Protein AF-A0A0A5G1R8-F1 (afdb_monomer_lite)

Radius of gyration: 15.98 Å; chains: 1; bounding box: 35×39×41 Å

Organism: NCBI:txid1385512

Foldseek 3Di:
DVVLVVVLVVLLVVLLVVLLVLCLVCQVQDDLVLLLLSLLLCLQLVLLLQLLVQLLVPLDLVVSLVVSLVVSLVRSQSSNVSHDPNSNVSNNVSNSVNNNNNNVVNNPDDNVCSSVVSLVSSLVSNLSSLVSSVVVCVVSVPDDDDCSDSVNSSVVSVVVSVVSVVD

Sequence (167 aa):
MVMLFGFTVFSFSFAHVLLLGYVQKHRGVMTVMQGMMVAMTVGMIGGIFVGTWVALNLDDLFLATFISMGLAIVLGVITGIPIHLFAVMDGVVSGAMGGMMGAMLGVMIMPEHGNVTLQLLLLLLVSSYSLVIYALDQALGIHRKLLHHPVFLVIIYCLYFIIGFII

pLDDT: mean 83.19, std 13.06, range [44.72, 96.06]

Structure (mmCIF, N/CA/C/O backbone):
data_AF-A0A0A5G1R8-F1
#
_entry.id   AF-A0A0A5G1R8-F1
#
loop_
_atom_site.group_PDB
_atom_site.id
_atom_site.type_symbol
_atom_site.label_atom_id
_atom_site.label_alt_id
_atom_site.label_comp_id
_atom_site.label_asym_id
_atom_site.label_entity_id
_atom_site.label_seq_id
_atom_site.pdbx_PDB_ins_code
_atom_site.Cartn_x
_atom_site.Cartn_y
_atom_site.Cartn_z
_atom_site.occupancy
_atom_site.B_iso_or_equiv
_atom_site.auth_seq_id
_atom_site.auth_comp_id
_atom_site.auth_asym_id
_atom_site.auth_atom_id
_atom_site.pdbx_PDB_model_num
ATOM 1 N N . MET A 1 1 ? 4.670 -18.203 -19.075 1.00 53.88 1 MET A N 1
ATOM 2 C CA . MET A 1 1 ? 4.906 -16.791 -18.689 1.00 53.88 1 MET A CA 1
ATOM 3 C C . MET A 1 1 ? 3.596 -16.012 -18.522 1.00 53.88 1 MET A C 1
ATOM 5 O O . MET A 1 1 ? 3.263 -15.711 -17.389 1.00 53.88 1 MET A O 1
ATOM 9 N N . VAL A 1 2 ? 2.785 -15.776 -19.567 1.00 56.12 2 VAL A N 1
ATOM 10 C CA . VAL A 1 2 ? 1.542 -14.958 -19.471 1.00 56.12 2 VAL A CA 1
ATOM 11 C C . VAL A 1 2 ? 0.504 -15.479 -18.454 1.00 56.12 2 VAL A C 1
ATOM 13 O O . VAL A 1 2 ? -0.073 -14.689 -17.714 1.00 56.12 2 VAL A O 1
ATOM 16 N N . MET A 1 3 ? 0.299 -16.800 -18.346 1.00 56.19 3 MET A N 1
ATOM 17 C CA . MET A 1 3 ? -0.648 -17.375 -17.369 1.00 56.19 3 MET A CA 1
ATOM 18 C C . MET A 1 3 ? -0.220 -17.169 -15.903 1.00 56.19 3 MET A C 1
ATOM 20 O O . MET A 1 3 ? -1.062 -16.896 -15.053 1.00 56.19 3 MET A O 1
ATOM 24 N N . LEU A 1 4 ? 1.086 -17.222 -15.619 1.00 65.38 4 LEU A N 1
ATOM 25 C CA . LEU A 1 4 ? 1.651 -16.952 -14.290 1.00 65.38 4 LEU A CA 1
ATOM 26 C C . LEU A 1 4 ? 1.491 -15.475 -13.899 1.00 65.38 4 LEU A C 1
ATOM 28 O O . LEU A 1 4 ? 1.169 -15.177 -12.754 1.00 65.38 4 LEU A O 1
ATOM 32 N N . PHE A 1 5 ? 1.627 -14.562 -14.866 1.00 69.12 5 PHE A N 1
ATOM 33 C CA . PHE A 1 5 ? 1.392 -13.129 -14.668 1.00 69.12 5 PHE A CA 1
ATOM 34 C C . PHE A 1 5 ? -0.071 -12.803 -14.338 1.00 69.12 5 PHE A C 1
ATOM 36 O O . PHE A 1 5 ? -0.339 -12.030 -13.423 1.00 69.12 5 PHE A O 1
ATOM 43 N N . GLY A 1 6 ? -1.035 -13.394 -15.052 1.00 72.62 6 GLY A N 1
ATOM 44 C CA . GLY A 1 6 ? -2.457 -13.161 -14.760 1.00 72.62 6 GLY A CA 1
ATOM 45 C C . GLY A 1 6 ? -2.847 -13.633 -13.355 1.00 72.62 6 GLY A C 1
ATOM 46 O O . GLY A 1 6 ? -3.595 -12.968 -12.640 1.00 72.62 6 GLY A O 1
ATOM 47 N N . PHE A 1 7 ? -2.281 -14.761 -12.936 1.00 75.31 7 PHE A N 1
ATOM 48 C CA . PHE A 1 7 ? -2.524 -15.360 -11.631 1.00 75.31 7 PHE A CA 1
ATOM 49 C C . PHE A 1 7 ? -1.945 -14.548 -10.465 1.00 75.31 7 PHE A C 1
ATOM 51 O O . PHE A 1 7 ? -2.627 -14.356 -9.458 1.00 75.31 7 PHE A O 1
ATOM 58 N N . THR A 1 8 ? -0.721 -14.025 -10.594 1.00 78.94 8 THR A N 1
ATOM 59 C CA . THR A 1 8 ? -0.107 -13.189 -9.546 1.00 78.94 8 THR A CA 1
ATOM 60 C C . THR A 1 8 ? -0.888 -11.894 -9.334 1.00 78.94 8 THR A C 1
ATOM 62 O O . THR A 1 8 ? -1.139 -11.512 -8.190 1.00 78.94 8 THR A O 1
ATOM 65 N N . VAL A 1 9 ? -1.352 -11.260 -10.414 1.00 81.56 9 VAL A N 1
ATOM 66 C CA . VAL A 1 9 ? -2.188 -10.051 -10.335 1.00 81.56 9 VAL A CA 1
ATOM 67 C C . VAL A 1 9 ? -3.540 -10.358 -9.689 1.00 81.56 9 VAL A C 1
ATOM 69 O O . VAL A 1 9 ? -3.955 -9.639 -8.781 1.00 81.56 9 VAL A O 1
ATOM 72 N N . PHE A 1 10 ? -4.200 -11.451 -10.086 1.00 83.94 10 PHE A N 1
ATOM 73 C CA . PHE A 1 10 ? -5.473 -11.862 -9.485 1.00 83.94 10 PHE A CA 1
ATOM 74 C C . PHE A 1 10 ? -5.346 -12.091 -7.972 1.00 83.94 10 PHE A C 1
ATOM 76 O O . PHE A 1 10 ? -6.144 -11.565 -7.192 1.00 83.94 10 PHE A O 1
ATOM 83 N N . SER A 1 11 ? -4.311 -12.817 -7.547 1.00 83.50 11 SER A N 1
ATOM 84 C CA . SER A 1 11 ? -4.050 -13.105 -6.135 1.00 83.50 11 SER A CA 1
ATOM 85 C C . SER A 1 11 ? -3.724 -11.856 -5.319 1.00 83.50 11 SER A C 1
ATOM 87 O O . SER A 1 11 ? -4.233 -11.700 -4.206 1.00 83.50 11 SER A O 1
ATOM 89 N N . PHE A 1 12 ? -2.941 -10.933 -5.882 1.00 88.19 12 PHE A N 1
ATOM 90 C CA . PHE A 1 12 ? -2.665 -9.636 -5.268 1.00 88.19 12 PHE A CA 1
ATOM 91 C C . PHE A 1 12 ? -3.948 -8.819 -5.064 1.00 88.19 12 PHE A C 1
ATOM 93 O O . PHE A 1 12 ? -4.211 -8.345 -3.954 1.00 88.19 12 PHE A O 1
ATOM 100 N N . SER A 1 13 ? -4.771 -8.687 -6.110 1.00 88.12 13 SER A N 1
ATOM 101 C CA . SER A 1 13 ? -6.035 -7.948 -6.042 1.00 88.12 13 SER A CA 1
ATOM 102 C C . SER A 1 13 ? -7.000 -8.575 -5.038 1.00 88.12 13 SER A C 1
ATOM 104 O O . SER A 1 13 ? -7.608 -7.856 -4.247 1.00 88.12 13 SER A O 1
ATOM 106 N N . PHE A 1 14 ? -7.104 -9.905 -5.011 1.00 87.62 14 PHE A N 1
ATOM 107 C CA . PHE A 1 14 ? -7.946 -10.615 -4.050 1.00 87.62 14 PHE A CA 1
ATOM 108 C C . PHE A 1 14 ? -7.501 -10.364 -2.601 1.00 87.62 14 PHE A C 1
ATOM 110 O O . PHE A 1 14 ? -8.330 -10.009 -1.762 1.00 87.62 14 PHE A O 1
ATOM 117 N N . ALA A 1 15 ? -6.199 -10.464 -2.308 1.00 87.62 15 ALA A N 1
ATOM 118 C CA . ALA A 1 15 ? -5.659 -10.189 -0.975 1.00 87.62 15 ALA A CA 1
ATOM 119 C C . ALA A 1 15 ? -5.913 -8.736 -0.530 1.00 87.62 15 ALA A C 1
ATOM 121 O O . ALA A 1 15 ? -6.320 -8.501 0.610 1.00 87.62 15 ALA A O 1
ATOM 122 N N . HIS A 1 16 ? -5.739 -7.769 -1.438 1.00 89.44 16 HIS A N 1
ATOM 123 C CA . HIS A 1 16 ? -6.041 -6.358 -1.182 1.00 89.44 16 HIS A CA 1
ATOM 124 C C . HIS A 1 16 ? -7.523 -6.120 -0.880 1.00 89.44 16 HIS A C 1
ATOM 126 O O . HIS A 1 16 ? -7.854 -5.447 0.096 1.00 89.44 16 HIS A O 1
ATOM 132 N N . VAL A 1 17 ? -8.423 -6.680 -1.694 1.00 89.94 17 VAL A N 1
ATOM 133 C CA . VAL A 1 17 ? -9.874 -6.527 -1.512 1.00 89.94 17 VAL A CA 1
ATOM 134 C C . VAL A 1 17 ? -10.330 -7.152 -0.194 1.00 89.94 17 VAL A C 1
ATOM 136 O O . VAL A 1 17 ? -11.141 -6.551 0.510 1.00 89.94 17 VAL A O 1
ATOM 139 N N . LEU A 1 18 ? -9.787 -8.314 0.184 1.00 88.81 18 LEU A N 1
ATOM 140 C CA . LEU A 1 18 ? -10.082 -8.941 1.474 1.00 88.81 18 LEU A CA 1
ATOM 141 C C . LEU A 1 18 ? -9.669 -8.055 2.654 1.00 88.81 18 LEU A C 1
ATOM 143 O O . LEU A 1 18 ? -10.467 -7.853 3.573 1.00 88.81 18 LEU A O 1
ATOM 147 N N . LEU A 1 19 ? -8.452 -7.504 2.621 1.00 88.50 19 LEU A N 1
ATOM 148 C CA . LEU A 1 19 ? -7.965 -6.614 3.673 1.00 88.50 19 LEU A CA 1
ATOM 149 C C . LEU A 1 19 ? -8.809 -5.333 3.748 1.00 88.50 19 LEU A C 1
ATOM 151 O O . LEU A 1 19 ? -9.245 -4.949 4.831 1.00 88.50 19 LEU A O 1
ATOM 155 N N . LEU A 1 20 ? -9.105 -4.706 2.607 1.00 89.75 20 LEU A N 1
ATOM 156 C CA . LEU A 1 20 ? -9.954 -3.515 2.540 1.00 89.75 20 LEU A CA 1
ATOM 157 C C . LEU A 1 20 ? -11.367 -3.779 3.066 1.00 89.75 20 LEU A C 1
ATOM 159 O O . LEU A 1 20 ? -11.886 -2.982 3.846 1.00 89.75 20 LEU A O 1
ATOM 163 N N . GLY A 1 21 ? -11.979 -4.903 2.688 1.00 87.06 21 GLY A N 1
ATOM 164 C CA . GLY A 1 21 ? -13.293 -5.303 3.190 1.00 87.06 21 GLY A CA 1
ATOM 165 C C . GLY A 1 21 ? -13.289 -5.527 4.703 1.00 87.06 21 GLY A C 1
ATOM 166 O O . GLY A 1 21 ? -14.226 -5.122 5.395 1.00 87.06 21 GLY A O 1
ATOM 167 N N . TYR A 1 22 ? -12.210 -6.106 5.238 1.00 87.81 22 TYR A N 1
ATOM 168 C CA . TYR A 1 22 ? -12.024 -6.269 6.678 1.00 87.81 22 TYR A CA 1
ATOM 169 C C . TYR A 1 22 ? -11.920 -4.913 7.395 1.00 87.81 22 TYR A C 1
ATOM 171 O O . TYR A 1 22 ? -12.655 -4.656 8.351 1.00 87.81 22 TYR A O 1
ATOM 179 N N . VAL A 1 23 ? -11.080 -4.010 6.888 1.00 88.31 23 VAL A N 1
ATOM 180 C CA . VAL A 1 23 ? -10.908 -2.653 7.431 1.00 88.31 23 VAL A CA 1
ATOM 181 C C . VAL A 1 23 ? -12.220 -1.876 7.388 1.00 88.31 23 VAL A C 1
ATOM 183 O O . VAL A 1 23 ? -12.632 -1.310 8.396 1.00 88.31 23 VAL A O 1
ATOM 186 N N . GLN A 1 24 ? -12.931 -1.885 6.259 1.00 87.69 24 GLN A N 1
ATOM 187 C CA . GLN A 1 24 ? -14.208 -1.180 6.119 1.00 87.69 24 GLN A CA 1
ATOM 188 C C . GLN A 1 24 ? -15.272 -1.697 7.087 1.00 87.69 24 GLN A C 1
ATOM 190 O O . GLN A 1 24 ? -16.040 -0.902 7.633 1.00 87.69 24 GLN A O 1
ATOM 195 N N . LYS A 1 25 ? -15.303 -3.010 7.333 1.00 87.00 25 LYS A N 1
ATOM 196 C CA . LYS A 1 25 ? -16.222 -3.622 8.294 1.00 87.00 25 LYS A CA 1
ATOM 197 C C . LYS A 1 25 ? -15.937 -3.181 9.732 1.00 87.00 25 LYS A C 1
ATOM 199 O O . LYS A 1 25 ? -16.876 -2.984 10.499 1.00 87.00 25 LYS A O 1
ATOM 204 N N . HIS A 1 26 ? -14.664 -3.022 10.093 1.00 85.94 26 HIS A N 1
ATOM 205 C CA . HIS A 1 26 ? -14.236 -2.740 11.467 1.00 85.94 26 HIS A CA 1
ATOM 206 C C . HIS A 1 26 ? -13.844 -1.273 11.723 1.00 85.94 26 HIS A C 1
ATOM 208 O O . HIS A 1 26 ? -13.546 -0.914 12.862 1.00 85.94 26 HIS A O 1
ATOM 214 N N . ARG A 1 27 ? -13.942 -0.394 10.714 1.00 82.44 27 ARG A N 1
ATOM 215 C CA . ARG A 1 27 ? -13.517 1.019 10.784 1.00 82.44 27 ARG A CA 1
ATOM 216 C C . ARG A 1 27 ? -14.106 1.821 11.948 1.00 82.44 27 ARG A C 1
ATOM 218 O O . ARG A 1 27 ? -13.457 2.732 12.433 1.00 82.44 27 ARG A O 1
ATOM 225 N N . GLY A 1 28 ? -15.323 1.495 12.396 1.00 79.75 28 GLY A N 1
ATOM 226 C CA . GLY A 1 28 ? -15.994 2.215 13.487 1.00 79.75 28 GLY A CA 1
ATOM 227 C C . GLY A 1 28 ? -15.445 1.906 14.883 1.00 79.75 28 GLY A C 1
ATOM 228 O O . GLY A 1 28 ? -15.751 2.629 15.824 1.00 79.75 28 GLY A O 1
ATOM 229 N N . VAL A 1 29 ? -14.659 0.835 15.020 1.00 84.75 29 VAL A N 1
ATOM 230 C CA . VAL A 1 29 ? -14.095 0.368 16.300 1.00 84.75 29 VAL A CA 1
ATOM 231 C C . VAL A 1 29 ? -12.566 0.495 16.314 1.00 84.75 29 VAL A C 1
ATOM 233 O O . VAL A 1 29 ? -11.942 0.402 17.367 1.00 84.75 29 VAL A O 1
ATOM 236 N N . MET A 1 30 ? -11.948 0.722 15.151 1.00 85.38 30 MET A N 1
ATOM 237 C CA . MET A 1 30 ? -10.499 0.844 15.022 1.00 85.38 30 MET A CA 1
ATOM 238 C C . MET A 1 30 ? -9.981 2.176 15.568 1.00 85.38 30 MET A C 1
ATOM 240 O O . MET A 1 30 ? -10.556 3.238 15.336 1.00 85.38 30 MET A O 1
ATOM 244 N N . THR A 1 31 ? -8.837 2.127 16.247 1.00 89.50 31 THR A N 1
ATOM 245 C CA . THR A 1 31 ? -8.102 3.328 16.654 1.00 89.50 31 THR A CA 1
ATOM 246 C C . THR A 1 31 ? -7.303 3.906 15.485 1.00 89.50 31 THR A C 1
ATOM 248 O O . THR A 1 31 ? -6.969 3.208 14.523 1.00 89.50 31 THR A O 1
ATOM 251 N N . VAL A 1 32 ? -6.927 5.185 15.582 1.00 87.38 32 VAL A N 1
ATOM 252 C CA . VAL A 1 32 ? -6.104 5.855 14.557 1.00 87.38 32 VAL A CA 1
ATOM 253 C C . VAL A 1 32 ? -4.775 5.122 14.343 1.00 87.38 32 VAL A C 1
ATOM 255 O O . VAL A 1 32 ? -4.376 4.904 13.205 1.00 87.38 32 VAL A O 1
ATOM 258 N N . MET A 1 33 ? -4.139 4.656 15.422 1.00 90.12 33 MET A N 1
ATOM 259 C CA . MET A 1 33 ? -2.876 3.914 15.366 1.00 90.12 33 MET A CA 1
ATOM 260 C C . MET A 1 33 ? -3.015 2.570 14.635 1.00 90.12 33 MET A C 1
ATOM 262 O O . MET A 1 33 ? -2.153 2.207 13.840 1.00 90.12 33 MET A O 1
ATOM 266 N N . GLN A 1 34 ? -4.116 1.843 14.844 1.00 90.56 34 GLN A N 1
ATOM 267 C CA . GLN A 1 34 ? -4.395 0.613 14.094 1.00 90.56 34 GLN A CA 1
ATOM 268 C C . GLN A 1 34 ? -4.579 0.904 12.602 1.00 90.56 34 GLN A C 1
ATOM 270 O O . GLN A 1 34 ? -4.077 0.164 11.760 1.00 90.56 34 GLN A O 1
ATOM 275 N N . GLY A 1 35 ? -5.264 2.000 12.271 1.00 89.12 35 GLY A N 1
ATOM 276 C CA . GLY A 1 35 ? -5.434 2.422 10.886 1.00 89.12 35 GLY A CA 1
ATOM 277 C C . GLY A 1 35 ? -4.135 2.815 10.195 1.00 89.12 35 GLY A C 1
ATOM 278 O O . GLY A 1 35 ? -3.910 2.421 9.052 1.00 89.12 35 GLY A O 1
ATOM 279 N N . MET A 1 36 ? -3.265 3.535 10.903 1.00 92.44 36 MET A N 1
ATOM 280 C CA . MET A 1 36 ? -1.920 3.883 10.441 1.00 92.44 36 MET A CA 1
ATOM 281 C C . MET A 1 36 ? -1.106 2.630 10.108 1.00 92.44 36 MET A C 1
ATOM 283 O O . MET A 1 36 ? -0.590 2.514 9.000 1.00 92.44 36 MET A O 1
ATOM 287 N N . MET A 1 37 ? -1.089 1.636 11.003 1.00 93.81 37 MET A N 1
ATOM 288 C CA . MET A 1 37 ? -0.376 0.371 10.780 1.00 93.81 37 MET A CA 1
ATOM 289 C C . MET A 1 37 ? -0.867 -0.383 9.537 1.00 93.81 37 MET A C 1
ATOM 291 O O . MET A 1 37 ? -0.061 -0.938 8.786 1.00 93.81 37 MET A O 1
ATOM 295 N N . VAL A 1 38 ? -2.180 -0.394 9.290 1.00 93.31 38 VAL A N 1
ATOM 296 C CA . VAL A 1 38 ? -2.751 -1.021 8.090 1.00 93.31 38 VAL A CA 1
ATOM 297 C C . VAL A 1 38 ? -2.306 -0.285 6.832 1.00 93.31 38 VAL A C 1
ATOM 299 O O . VAL A 1 38 ? -1.755 -0.913 5.928 1.00 93.31 38 VAL A O 1
ATOM 302 N N . ALA A 1 39 ? -2.518 1.033 6.782 1.00 93.62 39 ALA A N 1
ATOM 303 C CA . ALA A 1 39 ? -2.174 1.841 5.617 1.00 93.62 39 ALA A CA 1
ATOM 304 C C . ALA A 1 39 ? -0.669 1.784 5.316 1.00 93.62 39 ALA A C 1
ATOM 306 O O . ALA A 1 39 ? -0.278 1.646 4.157 1.00 93.62 39 ALA A O 1
ATOM 307 N N . MET A 1 40 ? 0.164 1.786 6.360 1.00 94.88 40 MET A N 1
ATOM 308 C CA . MET A 1 40 ? 1.610 1.618 6.253 1.00 94.88 40 MET A CA 1
ATOM 309 C C . MET A 1 40 ? 1.994 0.256 5.666 1.00 94.88 40 MET A C 1
ATOM 311 O O . MET A 1 40 ? 2.827 0.179 4.763 1.00 94.88 40 MET A O 1
ATOM 315 N N . THR A 1 41 ? 1.393 -0.829 6.161 1.00 94.88 41 THR A N 1
ATOM 316 C CA . THR A 1 41 ? 1.717 -2.184 5.685 1.00 94.88 41 THR A CA 1
ATOM 317 C C . THR A 1 41 ? 1.315 -2.359 4.225 1.00 94.88 41 THR A C 1
ATOM 319 O O . THR A 1 41 ? 2.070 -2.927 3.433 1.00 94.88 41 THR A O 1
ATOM 322 N N . VAL A 1 42 ? 0.143 -1.841 3.849 1.00 94.19 42 VAL A N 1
ATOM 323 C CA . VAL A 1 42 ? -0.325 -1.895 2.465 1.00 94.19 42 VAL A CA 1
ATOM 324 C C . VAL A 1 42 ? 0.549 -1.047 1.551 1.00 94.19 42 VAL A C 1
ATOM 326 O O . VAL A 1 42 ? 0.997 -1.555 0.525 1.00 94.19 42 VAL A O 1
ATOM 329 N N . GLY A 1 43 ? 0.839 0.197 1.935 1.00 93.19 43 GLY A N 1
ATOM 330 C CA . GLY A 1 43 ? 1.708 1.083 1.167 1.00 93.19 43 GLY A CA 1
ATOM 331 C C . GLY A 1 43 ? 3.096 0.480 0.968 1.00 93.19 43 GLY A C 1
ATOM 332 O O . GLY A 1 43 ? 3.573 0.384 -0.159 1.00 93.19 43 GLY A O 1
ATOM 333 N N . MET A 1 44 ? 3.721 -0.018 2.034 1.00 95.62 44 MET A N 1
ATOM 334 C CA . MET A 1 44 ? 5.077 -0.554 1.955 1.00 95.62 44 MET A CA 1
ATOM 335 C C . MET A 1 44 ? 5.143 -1.878 1.189 1.00 95.62 44 MET A C 1
ATOM 337 O O . MET A 1 44 ? 5.829 -1.965 0.174 1.00 95.62 44 MET A O 1
ATOM 341 N N . ILE A 1 45 ? 4.440 -2.917 1.645 1.00 94.88 45 ILE A N 1
ATOM 342 C CA . ILE A 1 45 ? 4.583 -4.260 1.063 1.00 94.88 45 ILE A CA 1
ATOM 343 C C . ILE A 1 45 ? 3.823 -4.372 -0.262 1.00 94.88 45 ILE A C 1
ATOM 345 O O . ILE A 1 45 ? 4.324 -4.972 -1.214 1.00 94.88 45 ILE A O 1
ATOM 349 N N . GLY A 1 46 ? 2.653 -3.735 -0.362 1.00 93.06 46 GLY A N 1
ATOM 350 C CA . GLY A 1 46 ? 1.948 -3.589 -1.635 1.00 93.06 46 GLY A CA 1
ATOM 351 C C . GLY A 1 46 ? 2.751 -2.760 -2.635 1.00 93.06 46 GLY A C 1
ATOM 352 O O . GLY A 1 46 ? 2.839 -3.137 -3.801 1.00 93.06 46 GLY A O 1
ATOM 353 N N . GLY A 1 47 ? 3.407 -1.692 -2.172 1.00 94.62 47 GLY A N 1
ATOM 354 C CA . GLY A 1 47 ? 4.282 -0.862 -2.995 1.00 94.62 47 GLY A CA 1
ATOM 355 C C . GLY A 1 47 ? 5.518 -1.595 -3.504 1.00 94.62 47 GLY A C 1
ATOM 356 O O . GLY A 1 47 ? 5.838 -1.460 -4.681 1.00 94.62 47 GLY A O 1
ATOM 357 N N . ILE A 1 48 ? 6.167 -2.421 -2.675 1.00 95.25 48 ILE A N 1
ATOM 358 C CA . ILE A 1 48 ? 7.297 -3.254 -3.119 1.00 95.25 48 ILE A CA 1
ATOM 359 C C . ILE A 1 48 ? 6.840 -4.214 -4.221 1.00 95.25 48 ILE A C 1
ATOM 361 O O . ILE A 1 48 ? 7.470 -4.272 -5.274 1.00 95.25 48 ILE A O 1
ATOM 365 N N . PHE A 1 49 ? 5.721 -4.918 -4.020 1.00 93.94 49 PHE A N 1
ATOM 366 C CA . PHE A 1 49 ? 5.197 -5.855 -5.016 1.00 93.94 49 PHE A CA 1
ATOM 367 C C . PHE A 1 49 ? 4.866 -5.163 -6.346 1.00 93.94 49 PHE A C 1
ATOM 369 O O . PHE A 1 49 ? 5.316 -5.608 -7.404 1.00 93.94 49 PHE A O 1
ATOM 376 N N . VAL A 1 50 ? 4.120 -4.054 -6.300 1.00 93.00 50 VAL A N 1
ATOM 377 C CA . VAL A 1 50 ? 3.759 -3.290 -7.504 1.00 93.00 50 VAL A CA 1
ATOM 378 C C . VAL A 1 50 ? 4.994 -2.696 -8.170 1.00 93.00 50 VAL A C 1
ATOM 380 O O . VAL A 1 50 ? 5.109 -2.767 -9.390 1.00 93.00 50 VAL A O 1
ATOM 383 N N . GLY A 1 51 ? 5.937 -2.159 -7.396 1.00 92.62 51 GLY A N 1
ATOM 384 C CA . GLY A 1 51 ? 7.153 -1.565 -7.938 1.00 92.62 51 GLY A CA 1
ATOM 385 C C . GLY A 1 51 ? 8.045 -2.584 -8.637 1.00 92.62 51 GLY A C 1
ATOM 386 O O . GLY A 1 51 ? 8.520 -2.332 -9.741 1.00 92.62 51 GLY A O 1
ATOM 387 N N . THR A 1 52 ? 8.205 -3.775 -8.055 1.00 91.94 52 THR A N 1
ATOM 388 C CA . THR A 1 52 ? 8.936 -4.870 -8.705 1.00 91.94 52 THR A CA 1
ATOM 389 C C . THR A 1 52 ? 8.215 -5.340 -9.964 1.00 91.94 52 THR A C 1
ATOM 391 O O . THR A 1 52 ? 8.857 -5.571 -10.984 1.00 91.94 52 THR A O 1
ATOM 394 N N . TRP A 1 53 ? 6.883 -5.424 -9.937 1.00 90.50 53 TRP A N 1
ATOM 395 C CA . TRP A 1 53 ? 6.101 -5.795 -11.116 1.00 90.50 53 TRP A CA 1
ATOM 396 C C . TRP A 1 53 ? 6.248 -4.783 -12.260 1.00 90.50 53 TRP A C 1
ATOM 398 O O . TRP A 1 53 ? 6.442 -5.177 -13.407 1.00 90.50 53 TRP A O 1
ATOM 408 N N . VAL A 1 54 ? 6.210 -3.484 -11.957 1.00 91.06 54 VAL A N 1
ATOM 409 C CA . VAL A 1 54 ? 6.404 -2.405 -12.938 1.00 91.06 54 VAL A CA 1
ATOM 410 C C . VAL A 1 54 ? 7.820 -2.432 -13.519 1.00 91.06 54 VAL A C 1
ATOM 412 O O . VAL A 1 54 ? 7.971 -2.402 -14.737 1.00 91.06 54 VAL A O 1
ATOM 415 N N . ALA A 1 55 ? 8.845 -2.539 -12.672 1.00 90.44 55 ALA A N 1
ATOM 416 C CA . ALA A 1 55 ? 10.245 -2.561 -13.098 1.00 90.44 55 ALA A CA 1
ATOM 417 C C . ALA A 1 55 ? 10.610 -3.792 -13.944 1.00 90.44 55 ALA A C 1
ATOM 419 O O . ALA A 1 55 ? 11.409 -3.681 -14.859 1.00 90.44 55 ALA A O 1
ATOM 420 N N . LEU A 1 56 ? 9.982 -4.950 -13.724 1.00 87.12 56 LEU A N 1
ATOM 421 C CA . LEU A 1 56 ? 10.196 -6.122 -14.588 1.00 87.12 56 LEU A CA 1
ATOM 422 C C . LEU A 1 56 ? 9.653 -5.942 -16.018 1.00 87.12 56 LEU A C 1
ATOM 424 O O . LEU A 1 56 ? 9.989 -6.730 -16.898 1.00 87.12 56 LEU A O 1
ATOM 428 N N . ASN A 1 57 ? 8.801 -4.940 -16.247 1.00 85.12 57 ASN A N 1
ATOM 429 C CA . ASN A 1 57 ? 8.258 -4.605 -17.565 1.00 85.12 57 ASN A CA 1
ATOM 430 C C . ASN A 1 57 ? 8.900 -3.340 -18.170 1.00 85.12 57 ASN A C 1
ATOM 432 O O . ASN A 1 57 ? 8.541 -2.956 -19.283 1.00 85.12 57 ASN A O 1
ATOM 436 N N . LEU A 1 58 ? 9.799 -2.669 -17.441 1.00 84.56 58 LEU A N 1
ATOM 437 C CA . LEU A 1 58 ? 10.413 -1.401 -17.831 1.00 84.56 58 LEU A CA 1
ATOM 438 C C . LEU A 1 58 ? 11.919 -1.441 -17.561 1.00 84.56 58 LEU A C 1
ATOM 440 O O . LEU A 1 58 ? 12.339 -1.488 -16.411 1.00 84.56 58 LEU A O 1
ATOM 444 N N . ASP A 1 59 ? 12.729 -1.310 -18.608 1.00 77.38 59 ASP A N 1
ATOM 445 C CA . ASP A 1 59 ? 14.194 -1.333 -18.476 1.00 77.38 59 ASP A CA 1
ATOM 446 C C . ASP A 1 59 ? 14.778 -0.029 -17.886 1.00 77.38 59 ASP A C 1
ATOM 448 O O . ASP A 1 59 ? 15.927 0.008 -17.447 1.00 77.38 59 ASP A O 1
ATOM 452 N N . ASP A 1 60 ? 13.998 1.059 -17.862 1.00 88.12 60 ASP A N 1
ATOM 453 C CA . ASP A 1 60 ? 14.425 2.359 -17.336 1.00 88.12 60 ASP A CA 1
ATOM 454 C C . ASP A 1 60 ? 14.046 2.526 -15.857 1.00 88.12 60 ASP A C 1
ATOM 456 O O . ASP A 1 60 ? 12.875 2.704 -15.505 1.00 88.12 60 ASP A O 1
ATOM 460 N N . LEU A 1 61 ? 15.065 2.545 -14.990 1.00 88.38 61 LEU A N 1
ATOM 461 C CA . LEU A 1 61 ? 14.921 2.739 -13.547 1.00 88.38 61 LEU A CA 1
ATOM 462 C C . LEU A 1 61 ? 14.218 4.054 -13.192 1.00 88.38 61 LEU A C 1
ATOM 464 O O . LEU A 1 61 ? 13.454 4.088 -12.224 1.00 88.38 61 LEU A O 1
ATOM 468 N N . PHE A 1 62 ? 14.461 5.137 -13.935 1.00 90.56 62 PHE A N 1
ATOM 469 C CA . PHE A 1 62 ? 13.863 6.434 -13.627 1.00 90.56 62 PHE A CA 1
ATOM 470 C C . PHE A 1 62 ? 12.345 6.377 -13.819 1.00 90.56 62 PHE A C 1
ATOM 472 O O . PHE A 1 62 ? 11.584 6.685 -12.895 1.00 90.56 62 PHE A O 1
ATOM 479 N N . LEU A 1 63 ? 11.900 5.903 -14.986 1.00 91.44 63 LEU A N 1
ATOM 480 C CA . LEU A 1 63 ? 10.477 5.737 -15.283 1.00 91.44 63 LEU A CA 1
ATOM 481 C C . LEU A 1 63 ? 9.827 4.697 -14.373 1.00 91.44 63 LEU A C 1
ATOM 483 O O . LEU A 1 63 ? 8.753 4.959 -13.822 1.00 91.44 63 LEU A O 1
ATOM 487 N N . ALA A 1 64 ? 10.493 3.560 -14.155 1.00 91.06 64 ALA A N 1
ATOM 488 C CA . ALA A 1 64 ? 10.007 2.527 -13.256 1.00 91.06 64 ALA A CA 1
ATOM 489 C C . ALA A 1 64 ? 9.771 3.099 -11.854 1.00 91.06 64 ALA A C 1
ATOM 491 O O . ALA A 1 64 ? 8.689 2.921 -11.305 1.00 91.06 64 ALA A O 1
ATOM 492 N N . THR A 1 65 ? 10.713 3.861 -11.297 1.00 93.00 65 THR A N 1
ATOM 493 C CA . THR A 1 65 ? 10.607 4.416 -9.938 1.00 93.00 65 THR A CA 1
ATOM 494 C C . THR A 1 65 ? 9.426 5.375 -9.789 1.00 93.00 65 THR A C 1
ATOM 496 O O . THR A 1 65 ? 8.638 5.228 -8.853 1.00 93.00 65 THR A O 1
ATOM 499 N N . PHE A 1 66 ? 9.251 6.328 -10.711 1.00 94.25 66 PHE A N 1
ATOM 500 C CA . PHE A 1 66 ? 8.157 7.305 -10.622 1.00 94.25 66 PHE A CA 1
ATOM 501 C C . PHE A 1 66 ? 6.777 6.664 -10.796 1.00 94.25 66 PHE A C 1
ATOM 503 O O . PHE A 1 66 ? 5.851 6.993 -10.049 1.00 94.25 66 PHE A O 1
ATOM 510 N N . ILE A 1 67 ? 6.640 5.722 -11.733 1.00 94.50 67 ILE A N 1
ATOM 511 C CA . ILE A 1 67 ? 5.379 5.001 -11.956 1.00 94.50 67 ILE A CA 1
ATOM 512 C C . ILE A 1 67 ? 5.059 4.114 -10.746 1.00 94.50 67 ILE A C 1
ATOM 514 O O . ILE A 1 67 ? 3.939 4.149 -10.233 1.00 94.50 67 ILE A O 1
ATOM 518 N N . SER A 1 68 ? 6.054 3.378 -10.244 1.00 94.19 68 SER A N 1
ATOM 519 C CA . SER A 1 68 ? 5.927 2.519 -9.058 1.00 94.19 68 SER A CA 1
ATOM 520 C C . SER A 1 68 ? 5.494 3.307 -7.832 1.00 94.19 68 SER A C 1
ATOM 522 O O . SER A 1 68 ? 4.544 2.928 -7.150 1.00 94.19 68 SER A O 1
ATOM 524 N N . MET A 1 69 ? 6.172 4.426 -7.570 1.00 96.00 69 MET A N 1
ATOM 525 C CA . MET A 1 69 ? 5.866 5.330 -6.469 1.00 96.00 69 MET A CA 1
ATOM 526 C C . MET A 1 69 ? 4.433 5.859 -6.580 1.00 96.00 69 MET A C 1
ATOM 528 O O . MET A 1 69 ? 3.689 5.795 -5.605 1.00 96.00 69 MET A O 1
ATOM 532 N N . GLY A 1 70 ? 4.019 6.329 -7.761 1.00 95.44 70 GLY A N 1
ATOM 533 C CA . GLY A 1 70 ? 2.661 6.828 -7.983 1.00 95.44 70 GLY A CA 1
ATOM 534 C C . GLY A 1 70 ? 1.590 5.772 -7.699 1.00 95.44 70 GLY A C 1
ATOM 535 O O . GLY A 1 70 ? 0.649 6.035 -6.951 1.00 95.44 70 GLY A O 1
ATOM 536 N N . LEU A 1 71 ? 1.755 4.557 -8.231 1.00 95.00 71 LEU A N 1
ATOM 537 C CA . LEU A 1 71 ? 0.809 3.459 -8.004 1.00 95.00 71 LEU A CA 1
ATOM 538 C C . LEU A 1 71 ? 0.773 3.019 -6.533 1.00 95.00 71 LEU A C 1
ATOM 540 O O . LEU A 1 71 ? -0.307 2.809 -5.978 1.00 95.00 71 LEU A O 1
ATOM 544 N N . ALA A 1 72 ? 1.932 2.928 -5.882 1.00 95.06 72 ALA A N 1
ATOM 545 C CA . ALA A 1 72 ? 2.032 2.548 -4.476 1.00 95.06 72 ALA A CA 1
ATOM 546 C C . ALA A 1 72 ? 1.418 3.600 -3.536 1.00 95.06 72 ALA A C 1
ATOM 548 O O . ALA A 1 72 ? 0.733 3.242 -2.575 1.00 95.06 72 ALA A O 1
ATOM 549 N N . ILE A 1 73 ? 1.589 4.892 -3.838 1.00 95.75 73 ILE A N 1
ATOM 550 C CA . ILE A 1 73 ? 0.920 5.986 -3.121 1.00 95.75 73 ILE A CA 1
ATOM 551 C C . ILE A 1 73 ? -0.598 5.850 -3.251 1.00 95.75 73 ILE A C 1
ATOM 553 O O . ILE A 1 73 ? -1.302 5.930 -2.247 1.00 95.75 73 ILE A O 1
ATOM 557 N N . VAL A 1 74 ? -1.114 5.614 -4.462 1.00 95.25 74 VAL A N 1
ATOM 558 C CA . VAL A 1 74 ? -2.560 5.454 -4.685 1.00 95.25 74 VAL A CA 1
ATOM 559 C C . VAL A 1 74 ? -3.113 4.286 -3.866 1.00 95.25 74 VAL A C 1
ATOM 561 O O . VAL A 1 74 ? -4.153 4.439 -3.222 1.00 95.25 74 VAL A O 1
ATOM 564 N N . LEU A 1 75 ? -2.403 3.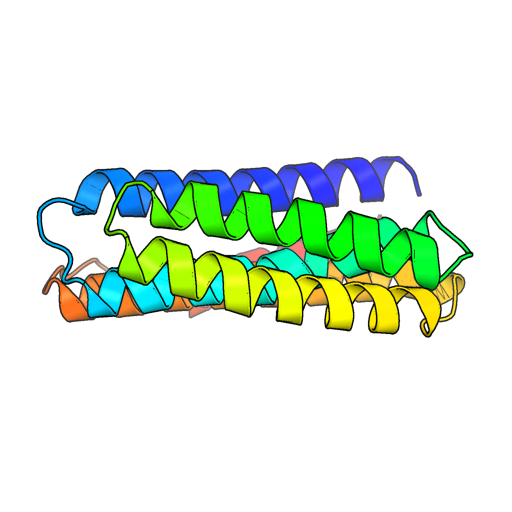155 -3.810 1.00 92.88 75 LEU A N 1
ATOM 565 C CA . LEU A 1 75 ? -2.786 2.024 -2.959 1.00 92.88 75 LEU A CA 1
ATOM 566 C C . LEU A 1 75 ? -2.831 2.407 -1.474 1.00 92.88 75 LEU A C 1
ATOM 568 O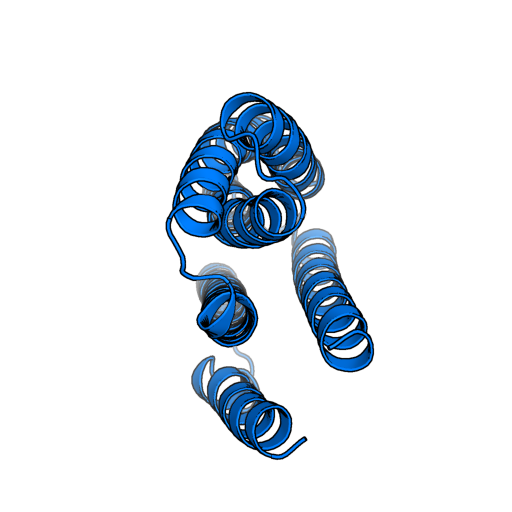 O . LEU A 1 75 ? -3.845 2.173 -0.811 1.00 92.88 75 LEU A O 1
ATOM 572 N N . GLY A 1 76 ? -1.780 3.054 -0.962 1.00 90.88 76 GLY A N 1
ATOM 573 C CA . GLY A 1 76 ? -1.731 3.535 0.420 1.00 90.88 76 GLY A CA 1
ATOM 574 C C . GLY A 1 76 ? -2.882 4.494 0.748 1.00 90.88 76 GLY A C 1
ATOM 575 O O . GLY A 1 76 ? -3.564 4.326 1.759 1.00 90.88 76 GLY A O 1
ATOM 576 N N . VAL A 1 77 ? -3.180 5.437 -0.150 1.00 92.88 77 VAL A N 1
ATOM 577 C CA . VAL A 1 77 ? -4.281 6.400 0.002 1.00 92.88 77 VAL A CA 1
ATOM 578 C C . VAL A 1 77 ? -5.639 5.699 0.045 1.00 92.88 77 VAL A C 1
ATOM 580 O O . VAL A 1 77 ? -6.415 5.950 0.967 1.00 92.88 77 VAL A O 1
ATOM 583 N N . ILE A 1 78 ? -5.923 4.789 -0.895 1.00 92.38 78 ILE A N 1
ATOM 584 C CA . ILE A 1 78 ? -7.198 4.048 -0.944 1.00 92.38 78 ILE A CA 1
ATOM 585 C C . ILE A 1 78 ? -7.442 3.293 0.368 1.00 92.38 78 ILE A C 1
ATOM 587 O O . ILE A 1 78 ? -8.572 3.251 0.859 1.00 92.38 78 ILE A O 1
ATOM 591 N N . THR A 1 79 ? -6.386 2.736 0.963 1.00 89.06 79 THR A N 1
ATOM 592 C CA . THR A 1 79 ? -6.492 1.993 2.228 1.00 89.06 79 THR A CA 1
ATOM 593 C C . THR A 1 79 ? -6.619 2.891 3.459 1.00 89.06 79 THR A C 1
ATOM 595 O O . THR A 1 79 ? -7.304 2.515 4.410 1.00 89.06 79 THR A O 1
ATOM 598 N N . GLY A 1 80 ? -6.027 4.090 3.435 1.00 86.62 80 GLY A N 1
ATOM 599 C CA . GLY A 1 80 ? -6.079 5.056 4.536 1.00 86.62 80 GLY A CA 1
ATOM 600 C C . GLY A 1 80 ? -7.364 5.894 4.598 1.00 86.62 80 GLY A C 1
ATOM 601 O O . GLY A 1 80 ? -7.813 6.226 5.698 1.00 86.62 80 GLY A O 1
ATOM 602 N N . ILE A 1 81 ? -7.990 6.202 3.448 1.00 90.19 81 ILE A N 1
ATOM 603 C CA . ILE A 1 81 ? -9.222 7.017 3.343 1.00 90.19 81 ILE A CA 1
ATOM 604 C C . ILE A 1 81 ? -10.338 6.579 4.308 1.00 90.19 81 ILE A C 1
ATOM 606 O O . ILE A 1 81 ? -10.913 7.450 4.964 1.00 90.19 81 ILE A O 1
ATOM 610 N N . PRO A 1 82 ? -10.691 5.282 4.431 1.00 84.00 82 PRO A N 1
ATOM 611 C CA . PRO A 1 82 ? -11.808 4.875 5.281 1.00 84.00 82 PRO A CA 1
ATOM 612 C C . PRO A 1 82 ? -11.548 5.027 6.788 1.00 84.00 82 PRO A C 1
ATOM 614 O O . PRO A 1 82 ? -12.479 4.771 7.556 1.00 84.00 82 PRO A O 1
ATOM 617 N N . ILE A 1 83 ? -10.332 5.407 7.208 1.00 84.44 83 ILE A N 1
ATOM 618 C CA . ILE A 1 83 ? -9.900 5.407 8.612 1.00 84.44 83 ILE A CA 1
ATOM 619 C C . ILE A 1 83 ? -9.673 6.829 9.141 1.00 84.44 83 ILE A C 1
ATOM 621 O O . ILE A 1 83 ? -10.453 7.306 9.962 1.00 84.44 83 ILE A O 1
ATOM 625 N N . HIS A 1 84 ? -8.600 7.504 8.711 1.00 89.44 84 HIS A N 1
ATOM 626 C CA . HIS A 1 84 ? -8.237 8.845 9.184 1.00 89.44 84 HIS A CA 1
ATOM 627 C C . HIS A 1 84 ? -7.177 9.497 8.279 1.00 89.44 84 HIS A C 1
ATOM 629 O O . HIS A 1 84 ? -6.400 8.802 7.627 1.00 89.44 84 HIS A O 1
ATOM 635 N N . LEU A 1 85 ? -7.061 10.830 8.311 1.00 89.12 85 LEU A N 1
ATOM 636 C CA . LEU A 1 85 ? -6.052 11.572 7.539 1.00 89.12 85 LEU A CA 1
ATOM 637 C C . LEU A 1 85 ? -4.609 11.148 7.875 1.00 89.12 85 LEU A C 1
ATOM 639 O O . LEU A 1 85 ? -3.793 10.986 6.977 1.00 89.12 85 LEU A O 1
ATOM 643 N N . PHE A 1 86 ? -4.306 10.899 9.152 1.00 90.50 86 PHE A N 1
ATOM 644 C CA . PHE A 1 86 ? -2.997 10.373 9.573 1.00 90.50 86 PHE A CA 1
ATOM 645 C C . PHE A 1 86 ? -2.686 8.996 8.967 1.00 90.50 86 PHE A C 1
ATOM 647 O O . PHE A 1 86 ? -1.553 8.754 8.574 1.00 90.50 86 PHE A O 1
ATOM 654 N N . ALA A 1 87 ? -3.689 8.124 8.808 1.00 91.25 87 ALA A N 1
ATOM 655 C CA . ALA A 1 87 ? -3.496 6.845 8.126 1.00 91.25 87 ALA A CA 1
ATOM 656 C C . ALA A 1 87 ? -3.223 7.043 6.627 1.00 91.25 87 ALA A C 1
ATOM 658 O O . ALA A 1 87 ? -2.390 6.346 6.057 1.00 91.25 87 ALA A O 1
ATOM 659 N N . VAL A 1 88 ? -3.868 8.028 5.991 1.00 93.38 88 VAL A N 1
ATOM 660 C CA . VAL A 1 88 ? -3.558 8.407 4.603 1.00 93.38 88 VAL A CA 1
ATOM 661 C C . VAL A 1 88 ? -2.116 8.895 4.483 1.00 93.38 88 VAL A C 1
ATOM 663 O O . VAL A 1 88 ? -1.416 8.462 3.574 1.00 93.38 88 VAL A O 1
ATOM 666 N N . MET A 1 89 ? -1.650 9.753 5.394 1.00 94.38 89 MET A N 1
ATOM 667 C CA . MET A 1 89 ? -0.270 10.254 5.374 1.00 94.38 89 MET A CA 1
ATOM 668 C C . MET A 1 89 ? 0.753 9.122 5.502 1.00 94.38 89 MET A C 1
ATOM 670 O O . MET A 1 89 ? 1.673 9.047 4.687 1.00 94.38 89 MET A O 1
ATOM 674 N N . ASP A 1 90 ? 0.554 8.204 6.450 1.00 93.62 90 ASP A N 1
ATOM 675 C CA . ASP A 1 90 ? 1.416 7.028 6.602 1.00 93.62 90 ASP A CA 1
ATOM 676 C C . ASP A 1 90 ? 1.378 6.135 5.359 1.00 93.62 90 ASP A C 1
ATOM 678 O O . ASP A 1 90 ? 2.420 5.662 4.901 1.00 93.62 90 ASP A O 1
ATOM 682 N N . GLY A 1 91 ? 0.200 5.951 4.758 1.00 92.44 91 GLY A N 1
ATOM 683 C CA . GLY A 1 91 ? 0.034 5.229 3.497 1.00 92.44 91 GLY A CA 1
ATOM 684 C C . GLY A 1 91 ? 0.775 5.881 2.325 1.00 92.44 91 GLY A C 1
ATOM 685 O O . GLY A 1 91 ? 1.405 5.180 1.539 1.00 92.44 91 GLY A O 1
ATOM 686 N N . VAL A 1 92 ? 0.760 7.213 2.217 1.00 95.56 92 VAL A N 1
ATOM 687 C CA . VAL A 1 92 ? 1.490 7.956 1.173 1.00 95.56 92 VAL A CA 1
ATOM 688 C C . VAL A 1 92 ? 2.998 7.798 1.353 1.00 95.56 92 VAL A C 1
ATOM 690 O O . VAL A 1 92 ? 3.693 7.444 0.403 1.00 95.56 92 VAL A O 1
ATOM 693 N N . VAL A 1 93 ? 3.511 8.039 2.563 1.00 95.88 93 VAL A N 1
ATOM 694 C CA . VAL A 1 93 ? 4.957 7.993 2.840 1.00 95.88 93 VAL A CA 1
ATOM 695 C C . VAL A 1 93 ? 5.490 6.571 2.670 1.00 95.88 93 VAL A C 1
ATOM 697 O O . VAL A 1 93 ? 6.473 6.354 1.960 1.00 95.88 93 VAL A O 1
ATOM 700 N N . SER A 1 94 ? 4.813 5.586 3.262 1.00 95.88 94 SER A N 1
ATOM 701 C CA . SER A 1 94 ? 5.194 4.175 3.136 1.00 95.88 94 SER A CA 1
ATOM 702 C C . SER A 1 94 ? 5.012 3.639 1.717 1.00 95.88 94 SER A C 1
ATOM 704 O O . SER A 1 94 ? 5.858 2.879 1.254 1.00 95.88 94 SER A O 1
ATOM 706 N N . GLY A 1 95 ? 3.961 4.066 1.011 1.00 95.31 95 GLY A N 1
ATOM 707 C CA . GLY A 1 95 ? 3.716 3.765 -0.396 1.00 95.31 95 GLY A CA 1
ATOM 708 C C . GLY A 1 95 ? 4.845 4.267 -1.278 1.00 95.31 95 GLY A C 1
ATOM 709 O O . GLY A 1 95 ? 5.402 3.507 -2.066 1.00 95.31 95 GLY A O 1
ATOM 710 N N . ALA A 1 96 ? 5.2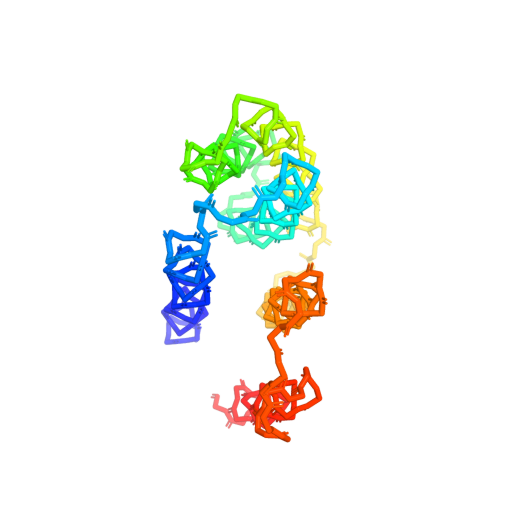56 5.519 -1.088 1.00 96.06 96 ALA A N 1
ATOM 711 C CA . ALA A 1 96 ? 6.368 6.077 -1.837 1.00 96.06 96 ALA A CA 1
ATOM 712 C C . ALA A 1 96 ? 7.671 5.307 -1.583 1.00 96.06 96 ALA A C 1
ATOM 714 O O . ALA A 1 96 ? 8.347 4.899 -2.528 1.00 96.06 96 ALA A O 1
ATOM 715 N N . MET A 1 97 ? 7.989 5.043 -0.313 1.00 96.06 97 MET A N 1
ATOM 716 C CA . MET A 1 97 ? 9.169 4.262 0.067 1.00 96.06 97 MET A CA 1
ATOM 717 C C . MET A 1 97 ? 9.131 2.838 -0.503 1.00 96.06 97 MET A C 1
ATOM 719 O O . MET A 1 97 ? 10.120 2.374 -1.070 1.00 96.06 97 MET A O 1
ATOM 723 N N . GLY A 1 98 ? 7.992 2.153 -0.384 1.00 94.12 98 GLY A N 1
ATOM 724 C CA . GLY A 1 98 ? 7.796 0.795 -0.883 1.00 94.12 98 GLY A CA 1
ATOM 725 C C . GLY A 1 98 ? 7.911 0.714 -2.402 1.00 94.12 98 GLY A C 1
ATOM 726 O O . GLY A 1 98 ? 8.623 -0.146 -2.912 1.00 94.12 98 GLY A O 1
ATOM 727 N N . GLY A 1 99 ? 7.282 1.645 -3.124 1.00 93.75 99 GLY A N 1
ATOM 728 C CA . GLY A 1 99 ? 7.344 1.720 -4.584 1.00 93.75 99 GLY A CA 1
ATOM 729 C C . GLY A 1 99 ? 8.761 1.946 -5.110 1.00 93.75 99 GLY A C 1
ATOM 730 O O . GLY A 1 99 ? 9.179 1.263 -6.044 1.00 93.75 99 GLY A O 1
ATOM 731 N N . MET A 1 100 ? 9.530 2.842 -4.480 1.00 94.75 100 MET A N 1
ATOM 732 C CA . MET A 1 100 ? 10.934 3.069 -4.851 1.00 94.75 100 MET A CA 1
ATOM 733 C C . MET A 1 100 ? 11.799 1.825 -4.612 1.00 94.75 100 MET A C 1
ATOM 735 O O . MET A 1 100 ? 12.541 1.410 -5.501 1.00 94.75 100 MET A O 1
ATOM 739 N N . MET A 1 101 ? 11.677 1.197 -3.437 1.00 94.50 101 MET A N 1
ATOM 740 C CA . MET A 1 101 ? 12.430 -0.023 -3.122 1.00 94.50 101 MET A CA 1
ATOM 741 C C . MET A 1 101 ? 12.037 -1.194 -4.032 1.00 94.50 101 MET A C 1
ATOM 743 O O . MET A 1 101 ? 12.903 -1.947 -4.472 1.00 94.50 101 MET A O 1
ATOM 747 N N . GLY A 1 102 ? 10.750 -1.325 -4.362 1.00 92.81 102 GLY A N 1
ATOM 748 C CA . GLY A 1 102 ? 10.250 -2.332 -5.295 1.00 92.81 102 GLY A CA 1
ATOM 749 C C . GLY A 1 102 ? 10.813 -2.163 -6.703 1.00 92.81 102 GLY A C 1
ATOM 750 O O . GLY A 1 102 ? 11.237 -3.150 -7.305 1.00 92.81 102 GLY A O 1
ATOM 751 N N . ALA A 1 103 ? 10.859 -0.926 -7.206 1.00 92.50 103 ALA A N 1
ATOM 752 C CA . ALA A 1 103 ? 11.419 -0.618 -8.520 1.00 92.50 103 ALA A CA 1
ATOM 753 C C . ALA A 1 103 ? 12.914 -0.958 -8.595 1.00 92.50 103 ALA A C 1
ATOM 755 O O . ALA A 1 103 ? 13.351 -1.628 -9.529 1.00 92.50 103 ALA A O 1
ATOM 756 N N . MET A 1 104 ? 13.684 -0.566 -7.575 1.00 92.38 104 MET A N 1
ATOM 757 C CA . MET A 1 104 ? 15.105 -0.912 -7.481 1.00 92.38 104 MET A CA 1
ATOM 758 C C . MET A 1 104 ? 15.324 -2.426 -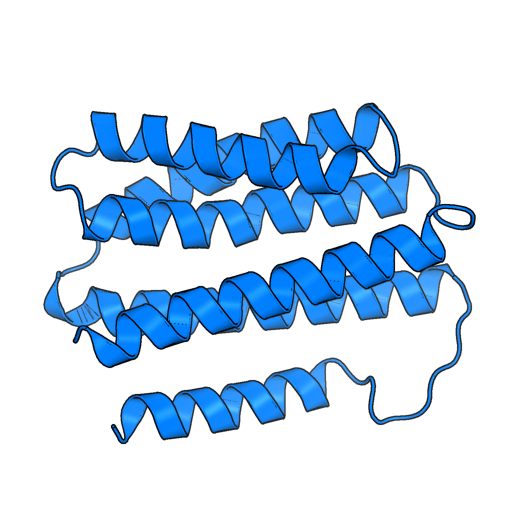7.445 1.00 92.38 104 MET A C 1
ATOM 760 O O . MET A 1 104 ? 16.178 -2.931 -8.169 1.00 92.38 104 MET A O 1
ATOM 764 N N . LEU A 1 105 ? 14.526 -3.159 -6.659 1.00 90.56 105 LEU A N 1
ATOM 765 C CA . LEU A 1 105 ? 14.581 -4.621 -6.648 1.00 90.56 105 LEU A CA 1
ATOM 766 C C . LEU A 1 105 ? 14.296 -5.201 -8.037 1.00 90.56 105 LEU A C 1
ATOM 768 O O . LEU A 1 105 ? 15.052 -6.051 -8.493 1.00 90.56 105 LEU A O 1
ATOM 772 N N . GLY A 1 106 ? 13.258 -4.726 -8.729 1.00 87.69 106 GLY A N 1
ATOM 773 C CA . GLY A 1 106 ? 12.870 -5.257 -10.038 1.00 87.69 106 GLY A CA 1
ATOM 774 C C . GLY A 1 106 ? 13.922 -5.070 -11.130 1.00 87.69 106 GLY A C 1
ATOM 775 O O . GLY A 1 106 ? 14.153 -6.007 -11.886 1.00 87.69 106 GLY A O 1
ATOM 776 N N . VAL A 1 107 ? 14.606 -3.921 -11.175 1.00 86.81 107 VAL A N 1
ATOM 777 C CA . VAL A 1 107 ? 15.670 -3.663 -12.170 1.00 86.81 107 VAL A CA 1
ATOM 778 C C . VAL A 1 107 ? 16.946 -4.462 -11.872 1.00 86.81 107 VAL A C 1
ATOM 780 O O . VAL A 1 107 ? 17.678 -4.833 -12.785 1.00 86.81 107 VAL A O 1
ATOM 783 N N . MET A 1 108 ? 17.239 -4.734 -10.597 1.00 86.25 108 MET A N 1
ATOM 784 C CA . MET A 1 108 ? 18.458 -5.453 -10.198 1.00 86.25 108 MET A CA 1
ATOM 785 C C . MET A 1 108 ? 18.360 -6.978 -10.346 1.00 86.25 108 MET A C 1
ATOM 787 O O . MET A 1 108 ? 19.386 -7.661 -10.326 1.00 86.25 108 MET A O 1
ATOM 791 N N . ILE A 1 109 ? 17.153 -7.535 -10.450 1.00 86.31 109 ILE A N 1
ATOM 792 C CA . ILE A 1 109 ? 16.944 -8.980 -10.569 1.00 86.31 109 ILE A CA 1
ATOM 793 C C . ILE A 1 109 ? 17.205 -9.428 -12.009 1.00 86.31 109 ILE A C 1
ATOM 795 O O . ILE A 1 109 ? 16.712 -8.836 -12.963 1.00 86.31 109 ILE A O 1
ATOM 799 N N . MET A 1 110 ? 17.944 -10.531 -12.170 1.00 73.94 110 MET A N 1
ATOM 800 C CA . MET A 1 110 ? 18.124 -11.153 -13.483 1.00 73.94 110 MET A CA 1
ATOM 801 C C . MET A 1 110 ? 16.758 -11.586 -14.050 1.00 73.94 110 MET A C 1
ATOM 803 O O . MET A 1 110 ? 15.997 -12.229 -13.320 1.00 73.94 110 MET A O 1
ATOM 807 N N . PRO A 1 111 ? 16.452 -11.333 -15.338 1.00 72.00 111 PRO A N 1
ATOM 808 C CA . PRO A 1 111 ? 15.130 -11.602 -15.922 1.00 72.00 111 PRO A CA 1
ATOM 809 C C . PRO A 1 111 ? 14.641 -13.044 -15.724 1.00 72.00 111 PRO A C 1
ATOM 811 O O . PRO A 1 111 ? 13.453 -13.292 -15.524 1.00 72.00 111 PRO A O 1
ATOM 814 N N . GLU A 1 112 ? 15.576 -13.994 -15.707 1.00 76.19 112 GLU A N 1
ATOM 815 C CA . GLU A 1 112 ? 15.350 -15.425 -15.472 1.00 76.19 112 GLU A CA 1
ATOM 816 C C . GLU A 1 112 ? 14.707 -15.719 -14.104 1.00 76.19 112 GLU A C 1
ATOM 818 O O . GLU A 1 112 ? 13.916 -16.653 -13.974 1.00 76.19 112 GLU A O 1
ATOM 823 N N . HIS A 1 113 ? 15.002 -14.899 -13.091 1.00 80.75 113 HIS A N 1
ATOM 824 C CA . HIS A 1 113 ? 14.538 -15.078 -11.713 1.00 80.75 113 HIS A CA 1
ATOM 825 C C . HIS A 1 113 ? 13.345 -14.180 -11.350 1.00 80.75 113 HIS A C 1
ATOM 827 O O . HIS A 1 113 ? 12.751 -14.366 -10.286 1.00 80.75 113 HIS A O 1
ATOM 833 N N . GLY A 1 114 ? 12.935 -13.257 -12.230 1.00 80.38 114 GLY A N 1
ATOM 834 C CA . GLY A 1 114 ? 11.879 -12.277 -11.944 1.00 80.38 114 GLY A CA 1
ATOM 835 C C . GLY A 1 114 ? 10.547 -12.904 -11.513 1.00 80.38 114 GLY A C 1
ATOM 836 O O . GLY A 1 114 ? 9.907 -12.431 -10.572 1.00 80.38 114 GLY A O 1
ATOM 837 N N . ASN A 1 115 ? 10.157 -14.027 -12.129 1.00 81.25 115 ASN A N 1
ATOM 838 C CA . ASN A 1 115 ? 8.931 -14.747 -11.762 1.00 81.25 115 ASN A CA 1
ATOM 839 C C . ASN A 1 115 ? 8.987 -15.307 -10.334 1.00 81.25 115 ASN A C 1
ATOM 841 O O . ASN A 1 115 ? 8.027 -15.159 -9.577 1.00 81.25 115 ASN A O 1
ATOM 845 N N . VAL A 1 116 ? 10.112 -15.921 -9.957 1.00 82.19 116 VAL A N 1
ATOM 846 C CA . VAL A 1 116 ? 10.300 -16.495 -8.616 1.00 82.19 116 VAL A CA 1
ATOM 847 C C . VAL A 1 116 ? 10.293 -15.380 -7.573 1.00 82.19 116 VAL A C 1
ATOM 849 O O . VAL A 1 116 ? 9.653 -15.510 -6.529 1.00 82.19 116 VAL A O 1
ATOM 852 N N . THR A 1 117 ? 10.932 -14.245 -7.868 1.00 85.69 117 THR A N 1
ATOM 853 C CA . THR A 1 117 ? 10.929 -13.101 -6.953 1.00 85.69 117 THR A CA 1
ATOM 854 C C . THR A 1 117 ? 9.530 -12.525 -6.753 1.00 85.69 117 THR A C 1
ATOM 856 O O . THR A 1 117 ? 9.147 -12.271 -5.611 1.00 85.69 117 THR A O 1
ATOM 859 N N . LEU A 1 118 ? 8.724 -12.382 -7.812 1.00 86.06 118 LEU A N 1
ATOM 860 C CA . LEU A 1 118 ? 7.331 -11.940 -7.675 1.00 86.06 118 LEU A CA 1
ATOM 861 C C . LEU A 1 118 ? 6.498 -12.904 -6.824 1.00 86.06 118 LEU A C 1
ATOM 863 O O . LEU A 1 118 ? 5.706 -12.452 -5.999 1.00 86.06 118 LEU A O 1
ATOM 867 N N . GLN A 1 119 ? 6.681 -14.216 -6.978 1.00 82.75 119 GLN A N 1
ATOM 868 C CA . GLN A 1 119 ? 5.984 -15.211 -6.155 1.00 82.75 119 GLN A CA 1
ATOM 869 C C . GLN A 1 119 ? 6.385 -15.118 -4.676 1.00 82.75 119 GLN A C 1
ATOM 871 O O . GLN A 1 119 ? 5.517 -15.163 -3.801 1.00 82.75 119 GLN A O 1
ATOM 876 N N . LEU A 1 120 ? 7.677 -14.938 -4.387 1.00 83.62 120 LEU A N 1
ATOM 877 C CA . LEU A 1 120 ? 8.174 -14.745 -3.022 1.00 83.62 120 LEU A CA 1
ATOM 878 C C . LEU A 1 120 ? 7.646 -13.446 -2.400 1.00 83.62 120 LEU A C 1
ATOM 880 O O . LEU A 1 120 ? 7.208 -13.449 -1.249 1.00 83.62 120 LEU A O 1
ATOM 884 N N . LEU A 1 121 ? 7.628 -12.348 -3.161 1.00 88.94 121 LEU A N 1
ATOM 885 C CA . LEU A 1 121 ? 7.052 -11.077 -2.716 1.00 88.94 121 LEU A CA 1
ATOM 886 C C . LEU A 1 121 ? 5.546 -11.187 -2.471 1.00 88.94 121 LEU A C 1
ATOM 888 O O . LEU A 1 121 ? 5.041 -10.612 -1.511 1.00 88.94 121 LEU A O 1
ATOM 892 N N . LEU A 1 122 ? 4.826 -11.954 -3.289 1.00 85.75 122 LEU A N 1
ATOM 893 C CA . LEU A 1 122 ? 3.398 -12.195 -3.096 1.00 85.75 122 LEU A CA 1
ATOM 894 C C . LEU A 1 122 ? 3.134 -13.020 -1.828 1.00 85.75 122 LEU A C 1
ATOM 896 O O . LEU A 1 122 ? 2.208 -12.716 -1.075 1.00 85.75 122 LEU A O 1
ATOM 900 N N . LEU A 1 123 ? 3.979 -14.012 -1.536 1.00 83.88 123 LEU A N 1
ATOM 901 C CA . LEU A 1 123 ? 3.933 -14.764 -0.280 1.00 83.88 123 LEU A CA 1
ATOM 902 C C . LEU A 1 123 ? 4.196 -13.851 0.929 1.00 83.88 123 LEU A C 1
ATOM 904 O O . LEU A 1 123 ? 3.469 -13.903 1.928 1.00 83.88 123 LEU A O 1
ATOM 908 N N . LEU A 1 124 ? 5.196 -12.974 0.831 1.00 87.31 124 LEU A N 1
ATOM 909 C CA . LEU A 1 124 ? 5.484 -11.967 1.854 1.00 87.31 124 LEU A CA 1
ATOM 910 C C . LEU A 1 124 ? 4.304 -10.995 2.041 1.00 87.31 124 LEU A C 1
ATOM 912 O O . LEU A 1 124 ? 3.927 -10.675 3.167 1.00 87.31 124 LEU A O 1
ATOM 916 N N . LEU A 1 125 ? 3.651 -10.594 0.952 1.00 90.75 125 LEU A N 1
ATOM 917 C CA . LEU A 1 125 ? 2.463 -9.749 0.986 1.00 90.75 125 LEU A CA 1
ATOM 918 C C . LEU A 1 125 ? 1.302 -10.416 1.714 1.00 90.75 125 LEU A C 1
ATOM 920 O O . LEU A 1 125 ? 0.771 -9.850 2.670 1.00 90.75 125 LEU A O 1
ATOM 924 N N . VAL A 1 126 ? 0.940 -11.636 1.337 1.00 86.88 126 VAL A N 1
ATOM 925 C CA . VAL A 1 126 ? -0.197 -12.323 1.958 1.00 86.88 126 VAL A CA 1
ATOM 926 C C . VAL A 1 126 ? 0.070 -12.636 3.427 1.00 86.88 126 VAL A C 1
ATOM 928 O O . VAL A 1 126 ? -0.806 -12.426 4.270 1.00 86.88 126 VAL A O 1
ATOM 931 N N . SER A 1 127 ? 1.284 -13.084 3.755 1.00 83.69 127 SER A N 1
ATOM 932 C CA . SER A 1 127 ? 1.678 -13.310 5.148 1.00 83.69 127 SER A CA 1
ATOM 933 C C . SER A 1 127 ? 1.582 -12.020 5.966 1.00 83.69 127 SER A C 1
ATOM 935 O O . SER A 1 127 ? 0.932 -12.024 7.013 1.00 83.69 127 SER A O 1
ATOM 937 N N . SER A 1 128 ? 2.094 -10.893 5.465 1.00 89.69 128 SER A N 1
ATOM 938 C CA . SER A 1 128 ? 1.981 -9.605 6.159 1.00 89.69 128 SER A CA 1
ATOM 939 C C . SER A 1 128 ? 0.532 -9.145 6.358 1.00 89.69 128 SER A C 1
ATOM 941 O O . SER A 1 128 ? 0.171 -8.722 7.454 1.00 89.69 128 SER A O 1
ATOM 943 N N . TYR A 1 129 ? -0.337 -9.299 5.355 1.00 89.31 129 TYR A N 1
ATOM 944 C CA . TYR A 1 129 ? -1.746 -8.903 5.463 1.00 89.31 129 TYR A CA 1
ATOM 945 C C . TYR A 1 129 ? -2.493 -9.782 6.458 1.00 89.31 129 TYR A C 1
ATOM 947 O O . TYR A 1 129 ? -3.281 -9.281 7.258 1.00 89.31 129 TYR A O 1
ATOM 955 N N . SER A 1 130 ? -2.203 -11.084 6.467 1.00 85.25 130 SER A N 1
ATOM 956 C CA . SER A 1 130 ? -2.769 -11.999 7.457 1.00 85.25 130 SER A CA 1
ATOM 957 C C . SER A 1 130 ? -2.322 -11.656 8.884 1.00 85.25 130 SER A C 1
ATOM 959 O O . SER A 1 130 ? -3.143 -11.677 9.800 1.00 85.25 130 SER A O 1
ATOM 961 N N . LEU A 1 131 ? -1.054 -11.268 9.072 1.00 86.69 131 LEU A N 1
ATOM 962 C CA . LEU A 1 131 ? -0.530 -10.812 10.360 1.00 86.69 131 LEU A CA 1
ATOM 963 C C . LEU A 1 131 ? -1.195 -9.515 10.814 1.00 86.69 131 LEU A C 1
ATOM 965 O O . LEU A 1 131 ? -1.541 -9.401 11.986 1.00 86.69 131 LEU A O 1
ATOM 969 N N . VAL A 1 132 ? -1.427 -8.568 9.903 1.00 89.94 132 VAL A N 1
ATOM 970 C CA . VAL A 1 132 ? -2.156 -7.333 10.217 1.00 89.94 132 VAL A CA 1
ATOM 971 C C . VAL A 1 132 ? -3.588 -7.638 10.643 1.00 89.94 132 VAL A C 1
ATOM 973 O O . VAL A 1 132 ? -4.020 -7.136 11.675 1.00 89.94 132 VAL A O 1
ATOM 976 N N . ILE A 1 133 ? -4.314 -8.496 9.920 1.00 87.31 133 ILE A N 1
ATOM 977 C CA . ILE A 1 133 ? -5.680 -8.895 10.307 1.00 87.31 133 ILE A CA 1
ATOM 978 C C . ILE A 1 133 ? -5.679 -9.539 11.697 1.00 87.31 133 ILE A C 1
ATOM 980 O O . ILE A 1 133 ? -6.494 -9.175 12.540 1.00 87.31 133 ILE A O 1
ATOM 984 N N . TYR A 1 134 ? -4.729 -10.435 11.965 1.00 84.88 134 TYR A N 1
ATOM 985 C CA . TYR A 1 134 ? -4.595 -11.080 13.268 1.00 84.88 134 TYR A CA 1
ATOM 986 C C . TYR A 1 134 ? -4.261 -10.082 14.390 1.00 84.88 134 TYR A C 1
ATOM 988 O O . TYR A 1 134 ? -4.846 -10.142 15.471 1.00 84.88 134 TYR A O 1
ATOM 996 N N . ALA A 1 135 ? -3.363 -9.128 14.134 1.00 86.75 135 ALA A N 1
ATOM 997 C CA . ALA A 1 135 ? -3.041 -8.062 15.079 1.00 86.75 135 ALA A CA 1
ATOM 998 C C . ALA A 1 135 ? -4.257 -7.160 15.355 1.00 86.75 135 ALA A C 1
ATOM 1000 O O . ALA A 1 135 ? -4.479 -6.757 16.498 1.00 86.75 135 ALA A O 1
ATOM 1001 N N . LEU A 1 136 ? -5.082 -6.888 14.33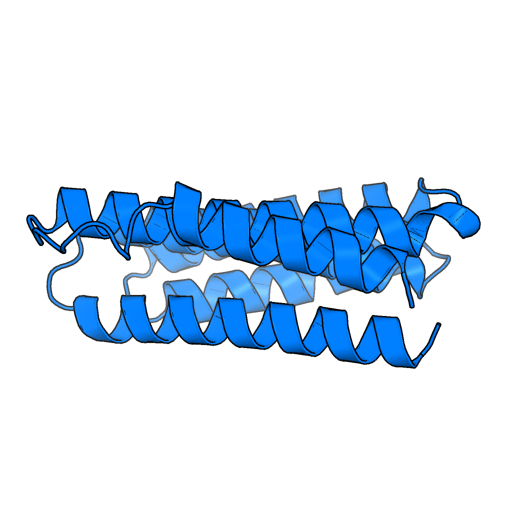8 1.00 87.38 136 LEU A N 1
ATOM 1002 C CA . LEU A 1 136 ? -6.342 -6.163 14.500 1.00 87.38 136 LEU A CA 1
ATOM 1003 C C . LEU A 1 136 ? -7.362 -6.964 15.314 1.00 87.38 136 LEU A C 1
ATOM 1005 O O . LEU A 1 136 ? -7.976 -6.396 16.210 1.00 87.38 136 LEU A O 1
ATOM 1009 N N . ASP A 1 137 ? -7.530 -8.262 15.047 1.00 86.25 137 ASP A N 1
ATOM 1010 C CA . ASP A 1 137 ? -8.418 -9.141 15.823 1.00 86.25 137 ASP A CA 1
ATOM 1011 C C . ASP A 1 137 ? -8.053 -9.120 17.317 1.00 86.25 137 ASP A C 1
ATOM 1013 O O . ASP A 1 137 ? -8.927 -8.940 18.170 1.00 86.25 137 ASP A O 1
ATOM 1017 N N . GLN A 1 138 ? -6.756 -9.230 17.636 1.00 83.19 138 GLN A N 1
ATOM 1018 C CA . GLN A 1 138 ? -6.268 -9.133 19.014 1.00 83.19 138 GLN A CA 1
ATOM 1019 C C . GLN A 1 138 ? -6.577 -7.772 19.637 1.00 83.19 138 GLN A C 1
ATOM 1021 O O . GLN A 1 138 ? -7.064 -7.703 20.765 1.00 83.19 138 GLN A O 1
ATOM 1026 N N . ALA A 1 139 ? -6.315 -6.691 18.906 1.00 83.94 139 ALA A N 1
ATOM 1027 C CA . ALA A 1 139 ? -6.490 -5.343 19.423 1.00 83.94 139 ALA A CA 1
ATOM 1028 C C . ALA A 1 139 ? -7.970 -4.921 19.538 1.00 83.94 139 ALA A C 1
ATOM 1030 O O . ALA A 1 139 ? -8.287 -4.025 20.316 1.00 83.94 139 ALA A O 1
ATOM 1031 N N . LEU A 1 140 ? -8.873 -5.573 18.797 1.00 83.56 140 LEU A N 1
ATOM 1032 C CA . LEU A 1 140 ? -10.327 -5.390 18.877 1.00 83.56 140 LEU A CA 1
ATOM 1033 C C . LEU A 1 140 ? -11.003 -6.362 19.865 1.00 83.56 140 LEU A C 1
ATOM 1035 O O . LEU A 1 140 ? -12.219 -6.298 20.041 1.00 83.56 140 LEU A O 1
ATOM 1039 N N . GLY A 1 141 ? -10.248 -7.268 20.500 1.00 78.62 141 GLY A N 1
ATOM 1040 C CA . GLY A 1 141 ? -10.789 -8.261 21.436 1.00 78.62 141 GLY A CA 1
ATOM 1041 C C . GLY A 1 141 ? -11.681 -9.321 20.776 1.00 78.62 141 GLY A C 1
ATOM 1042 O O . GLY A 1 141 ? -12.527 -9.925 21.438 1.00 78.62 141 GLY A O 1
ATOM 1043 N N . ILE A 1 142 ? -11.530 -9.549 19.468 1.00 75.75 142 ILE A N 1
ATOM 1044 C CA . ILE A 1 142 ? -12.333 -10.512 18.709 1.00 75.75 142 ILE A CA 1
ATOM 1045 C C . ILE A 1 142 ? -11.682 -11.899 18.828 1.00 75.75 142 ILE A C 1
ATOM 1047 O O . ILE A 1 142 ? -10.696 -12.213 18.165 1.00 75.75 142 ILE A O 1
ATOM 1051 N N . HIS A 1 143 ? -12.248 -12.780 19.655 1.00 60.09 143 HIS A N 1
ATOM 1052 C CA . HIS A 1 143 ? -11.780 -14.166 19.777 1.00 60.09 143 HIS A CA 1
ATOM 1053 C C . HIS A 1 143 ? -12.361 -15.062 18.666 1.00 60.09 143 HIS A C 1
ATOM 1055 O O . HIS A 1 143 ? -13.438 -15.644 18.816 1.00 60.09 143 HIS A O 1
ATOM 1061 N N . ARG A 1 144 ? -11.654 -15.207 17.537 1.00 56.59 144 ARG A N 1
ATOM 1062 C CA . ARG A 1 144 ? -11.999 -16.181 16.477 1.00 56.59 144 ARG A CA 1
ATOM 1063 C C . ARG A 1 144 ? -11.272 -17.523 16.649 1.00 56.59 144 ARG A C 1
ATOM 1065 O O . ARG A 1 144 ? -10.122 -17.577 17.068 1.00 56.59 144 ARG A O 1
ATOM 1072 N N . LYS A 1 145 ? -11.960 -18.628 16.310 1.00 44.72 145 LYS A N 1
ATOM 1073 C CA . LYS A 1 145 ? -11.429 -20.007 16.368 1.00 44.72 145 LYS A CA 1
ATOM 1074 C C . LYS A 1 145 ? -10.365 -20.276 15.287 1.00 44.72 145 LYS A C 1
ATOM 1076 O O . LYS A 1 145 ? -10.501 -19.814 14.157 1.00 44.72 145 LYS A O 1
ATOM 1081 N N . LEU A 1 146 ? -9.392 -21.111 15.676 1.00 45.09 146 LEU A N 1
ATOM 1082 C CA . LEU A 1 146 ? -8.236 -21.781 15.031 1.00 45.09 146 LEU A CA 1
ATOM 1083 C C . LEU A 1 146 ? -8.030 -21.729 13.491 1.00 45.09 146 LEU A C 1
ATOM 1085 O O . LEU A 1 146 ? -6.887 -21.766 13.049 1.00 45.09 146 LEU A O 1
ATOM 1089 N N . LEU A 1 147 ? -9.074 -21.590 12.669 1.00 46.12 147 LEU A N 1
ATOM 1090 C CA . LEU A 1 147 ? -8.989 -21.414 11.204 1.00 46.12 147 LEU A CA 1
ATOM 1091 C C . LEU A 1 147 ? -8.456 -20.028 10.771 1.00 46.12 147 LEU A C 1
ATOM 1093 O O . LEU A 1 147 ? -8.133 -19.841 9.604 1.00 46.12 147 LEU A O 1
ATOM 1097 N N . HIS A 1 148 ? -8.354 -19.072 11.703 1.00 49.69 148 HIS A N 1
ATOM 1098 C CA . HIS A 1 148 ? -7.779 -17.728 11.510 1.00 49.69 148 HIS A CA 1
ATOM 1099 C C . HIS A 1 148 ? -6.321 -17.600 11.983 1.00 49.69 148 HIS A C 1
ATOM 1101 O O . HIS A 1 148 ? -5.796 -16.490 12.052 1.00 49.69 148 HIS A O 1
ATOM 1107 N N . HIS A 1 149 ? -5.640 -18.703 12.322 1.00 54.56 149 HIS A N 1
ATOM 1108 C CA . HIS A 1 149 ? -4.213 -18.598 12.619 1.00 54.56 149 HIS A CA 1
ATOM 1109 C C . HIS A 1 149 ? -3.468 -18.108 11.366 1.00 54.56 149 HIS A C 1
ATOM 1111 O O . HIS A 1 149 ? -3.640 -18.716 10.306 1.00 54.56 149 HIS A O 1
ATOM 1117 N N . PRO A 1 150 ? -2.589 -17.089 11.471 1.00 54.22 150 PRO A N 1
ATOM 1118 C CA . PRO A 1 150 ? -1.768 -16.625 10.346 1.00 54.22 150 PRO A CA 1
ATOM 1119 C C . PRO A 1 150 ? -0.986 -17.784 9.705 1.00 54.22 150 PRO A C 1
ATOM 1121 O O . PRO A 1 150 ? -0.782 -17.823 8.499 1.00 54.22 150 PRO A O 1
ATOM 1124 N N . VAL A 1 151 ? -0.669 -18.809 10.501 1.00 57.56 151 VAL A N 1
ATOM 1125 C CA . VAL A 1 151 ? -0.018 -20.050 10.074 1.00 57.56 151 VAL A CA 1
ATOM 1126 C C . VAL A 1 151 ? -0.856 -20.857 9.067 1.00 57.56 151 VAL A C 1
ATOM 1128 O O . VAL A 1 151 ? -0.286 -21.407 8.137 1.00 57.56 151 VAL A O 1
ATOM 1131 N N . PHE A 1 152 ? -2.189 -20.908 9.173 1.00 61.16 152 PHE A N 1
ATOM 1132 C CA . PHE A 1 152 ? -3.032 -21.686 8.246 1.00 61.16 152 PHE A CA 1
ATOM 1133 C C . PHE A 1 152 ? -3.145 -21.020 6.864 1.00 61.16 152 PHE A C 1
ATOM 1135 O O . PHE A 1 152 ? -3.064 -21.700 5.843 1.00 61.16 152 PHE A O 1
ATOM 1142 N N . LEU A 1 153 ? -3.243 -19.685 6.819 1.00 60.31 153 LEU A N 1
ATOM 1143 C CA . LEU A 1 153 ? -3.199 -18.920 5.564 1.00 60.31 153 LEU A CA 1
ATOM 1144 C C . LEU A 1 153 ? -1.817 -18.988 4.906 1.00 60.31 153 LEU A C 1
ATOM 1146 O O . LEU A 1 153 ? -1.730 -19.154 3.690 1.00 60.31 153 LEU A O 1
ATOM 1150 N N . VAL A 1 154 ? -0.749 -18.939 5.706 1.00 61.88 154 VAL A N 1
ATOM 1151 C CA . VAL A 1 154 ? 0.624 -19.144 5.225 1.00 61.88 154 VAL A CA 1
ATOM 1152 C C . VAL A 1 154 ? 0.817 -20.568 4.698 1.00 61.88 154 VAL A C 1
ATOM 1154 O O . VAL A 1 154 ? 1.417 -20.726 3.643 1.00 61.88 154 VAL A O 1
ATOM 1157 N N . ILE A 1 155 ? 0.264 -21.599 5.348 1.00 64.88 155 ILE A N 1
ATOM 1158 C CA . ILE A 1 155 ? 0.323 -22.994 4.868 1.00 64.88 155 ILE A CA 1
ATOM 1159 C C . ILE A 1 155 ? -0.423 -23.159 3.537 1.00 64.88 155 ILE A C 1
ATOM 1161 O O . ILE A 1 155 ? 0.110 -23.781 2.620 1.00 64.88 155 ILE A O 1
ATOM 1165 N N . ILE A 1 156 ? -1.614 -22.569 3.389 1.00 66.81 156 ILE A N 1
ATOM 1166 C CA . ILE A 1 156 ? -2.367 -22.587 2.122 1.00 66.81 156 ILE A CA 1
ATOM 1167 C C . ILE A 1 156 ? -1.577 -21.894 1.006 1.00 66.81 156 ILE A C 1
ATOM 1169 O O . ILE A 1 156 ? -1.518 -22.405 -0.111 1.00 66.81 156 ILE A O 1
ATOM 1173 N N . TYR A 1 157 ? -0.920 -20.772 1.300 1.00 65.12 157 TYR A N 1
ATOM 1174 C CA . TYR A 1 157 ? -0.084 -20.085 0.315 1.00 65.12 157 TYR A CA 1
ATOM 1175 C C . TYR A 1 157 ? 1.243 -20.793 0.030 1.00 65.12 157 TYR A C 1
ATOM 1177 O O . TYR A 1 157 ? 1.741 -20.734 -1.089 1.00 65.12 157 TYR A O 1
ATOM 1185 N N . CYS A 1 158 ? 1.799 -21.513 1.001 1.00 64.50 158 CYS A N 1
ATOM 1186 C CA . CYS A 1 158 ? 2.971 -22.361 0.802 1.00 64.50 158 CYS A CA 1
ATOM 1187 C C . CYS A 1 158 ? 2.630 -23.553 -0.115 1.00 64.50 158 CYS A C 1
ATOM 1189 O O . CYS A 1 158 ? 3.396 -23.891 -1.013 1.00 64.50 158 CYS A O 1
ATOM 1191 N N . LEU A 1 159 ? 1.426 -24.124 0.021 1.00 64.00 159 LEU A N 1
ATOM 1192 C CA . LEU A 1 159 ? 0.889 -25.106 -0.931 1.00 64.00 159 LEU A CA 1
ATOM 1193 C C . LEU A 1 159 ? 0.665 -24.495 -2.325 1.00 64.00 159 LEU A C 1
ATOM 1195 O O . LEU A 1 159 ? 0.933 -25.141 -3.335 1.00 64.00 159 LEU A O 1
ATOM 1199 N N . TYR A 1 160 ? 0.238 -23.235 -2.392 1.00 64.06 160 TYR A N 1
ATOM 1200 C CA . TYR A 1 160 ? 0.087 -22.481 -3.640 1.00 64.06 160 TYR A CA 1
ATOM 1201 C C . TYR A 1 160 ? 1.430 -22.211 -4.340 1.00 64.06 160 TYR A C 1
ATOM 1203 O O . TYR A 1 160 ? 1.521 -22.299 -5.564 1.00 64.06 160 TYR A O 1
ATOM 1211 N N . PHE A 1 161 ? 2.488 -21.950 -3.566 1.00 63.84 161 PHE A N 1
ATOM 1212 C CA . PHE A 1 161 ? 3.861 -21.794 -4.054 1.00 63.84 161 PHE A CA 1
ATOM 1213 C C . PHE A 1 161 ? 4.382 -23.084 -4.707 1.00 63.84 161 PHE A C 1
ATOM 1215 O O . PHE A 1 161 ? 4.991 -23.033 -5.772 1.00 63.84 161 PHE A O 1
ATOM 1222 N N . ILE A 1 162 ? 4.062 -24.250 -4.132 1.00 64.06 162 ILE A N 1
ATOM 1223 C CA . ILE A 1 162 ? 4.412 -25.562 -4.705 1.00 64.06 162 ILE A CA 1
ATOM 1224 C C . ILE A 1 162 ? 3.696 -25.794 -6.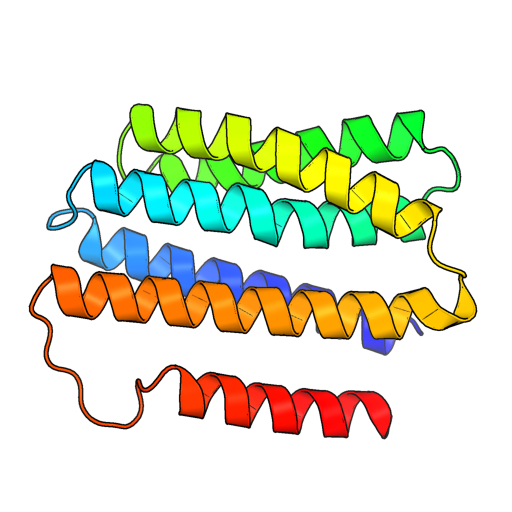045 1.00 64.06 162 ILE A C 1
ATOM 1226 O O . ILE A 1 162 ? 4.306 -26.282 -6.993 1.00 64.06 162 ILE A O 1
ATOM 1230 N N . ILE A 1 163 ? 2.423 -25.404 -6.158 1.00 59.66 163 ILE A N 1
ATOM 1231 C CA . ILE A 1 163 ? 1.639 -25.554 -7.396 1.00 59.66 163 ILE A CA 1
ATOM 1232 C C . ILE A 1 163 ? 2.146 -24.607 -8.498 1.00 59.66 163 ILE A C 1
ATOM 1234 O O . ILE A 1 163 ? 2.239 -25.015 -9.651 1.00 59.66 163 ILE A O 1
ATOM 1238 N N . GLY A 1 164 ? 2.528 -23.372 -8.152 1.00 56.03 164 GLY A N 1
ATOM 1239 C CA . GLY A 1 164 ? 3.095 -22.396 -9.093 1.00 56.03 164 GLY A CA 1
ATOM 1240 C C . GLY A 1 164 ? 4.533 -22.682 -9.549 1.00 56.03 164 GLY A C 1
ATOM 1241 O O . GLY A 1 164 ? 4.987 -22.048 -10.495 1.00 56.03 164 GLY A O 1
ATOM 1242 N N . PHE A 1 165 ? 5.239 -23.603 -8.887 1.00 57.38 165 PHE A N 1
ATOM 1243 C CA . PHE A 1 165 ? 6.546 -24.128 -9.309 1.00 57.38 165 PHE A CA 1
ATOM 1244 C C . PHE A 1 165 ? 6.415 -25.382 -10.198 1.00 57.38 165 PHE A C 1
ATOM 1246 O O . PHE A 1 165 ? 7.351 -25.748 -10.902 1.00 57.38 165 PHE A O 1
ATOM 1253 N N . ILE A 1 166 ? 5.258 -26.054 -10.155 1.00 51.78 166 ILE A N 1
ATOM 1254 C CA . ILE A 1 166 ? 4.955 -27.294 -10.891 1.00 51.78 166 ILE A CA 1
ATOM 1255 C C . ILE A 1 166 ? 4.330 -27.035 -12.279 1.00 51.78 166 ILE A C 1
ATOM 1257 O O . ILE A 1 166 ? 4.321 -27.943 -13.110 1.00 51.78 166 ILE A O 1
ATOM 1261 N N . ILE A 1 167 ? 3.830 -25.821 -12.541 1.00 46.09 167 ILE A N 1
ATOM 1262 C CA . ILE A 1 167 ? 3.193 -25.380 -13.803 1.00 46.09 167 ILE A CA 1
ATOM 1263 C C . ILE A 1 167 ? 4.122 -24.426 -14.555 1.00 46.09 167 ILE A C 1
ATOM 1265 O O . ILE A 1 167 ? 4.249 -24.581 -15.791 1.00 46.09 167 ILE A O 1
#

Secondary structure (DSSP, 8-state):
-HHHHHHHHHHHHHHHHHHHHHHHHHTTT--HHHHHHHHHHIIIIIHHHHHHHHHTT-S-HHHHHHHHHHHHHHHHHHHHTTT-HHHHHHHHHHHHHHHHHHHHHHHHS-GGGHHHHHHHHHHHHHHHHHHHHHHHHHHTT----GGG-HHHHHHHHHHHHHHHHH-